Protein AF-X5YU10-F1 (afdb_monomer_lite)

Secondary structure (DSSP, 8-state):
--PEEEE-TTS-EEEE--HHHHHHTT--TT-------------

pLDDT: mean 77.77, std 9.62, range [53.5, 88.0]

Sequence (43 aa):
MNTIIHGLEDGSGVVILPRETLDSLSLQVGDELQIIETTTASS

Radius of gyration: 13.01 Å; chains: 1; bounding box: 28×20×36 Å

Foldseek 3Di:
DDWDWDQDPVRDIDIDDPPVVCVVVVHDPPDDDDDDDDDPPPD

Structure (mmCIF, N/CA/C/O backbone):
data_AF-X5YU10-F1
#
_entry.id   AF-X5YU10-F1
#
loop_
_atom_site.group_PDB
_atom_site.id
_atom_site.type_symbol
_atom_site.label_atom_id
_atom_site.label_alt_id
_atom_site.label_comp_id
_atom_site.label_asym_id
_atom_site.label_entity_id
_atom_site.label_seq_id
_atom_site.pdbx_PDB_ins_code
_atom_site.Cartn_x
_atom_site.Cartn_y
_atom_site.Cartn_z
_atom_site.occupancy
_atom_s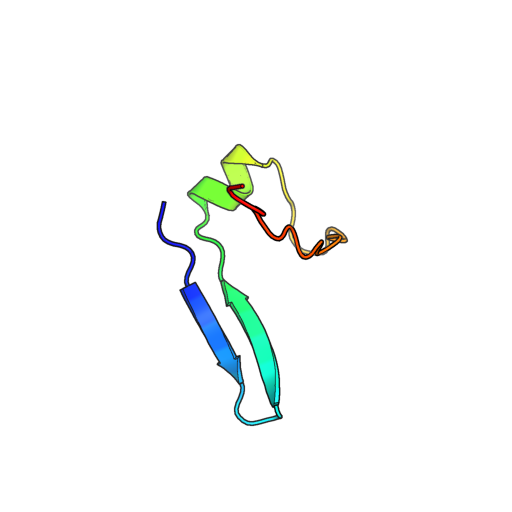ite.B_iso_or_equiv
_atom_site.auth_seq_id
_atom_site.auth_comp_id
_atom_site.auth_asym_id
_atom_site.auth_atom_id
_atom_site.pdbx_PDB_model_num
ATOM 1 N N . MET A 1 1 ? -4.945 -10.845 7.840 1.00 53.50 1 MET A N 1
ATOM 2 C CA . MET A 1 1 ? -4.588 -9.762 6.904 1.00 53.50 1 MET A CA 1
ATOM 3 C C . MET A 1 1 ? -3.357 -10.206 6.130 1.00 53.50 1 MET A C 1
ATOM 5 O O . MET A 1 1 ? -2.311 -10.362 6.743 1.00 53.50 1 MET A O 1
ATOM 9 N N . ASN A 1 2 ? -3.500 -10.546 4.847 1.00 60.19 2 ASN A N 1
ATOM 10 C CA . ASN A 1 2 ? -2.407 -11.076 4.026 1.00 60.19 2 ASN A CA 1
ATOM 11 C C . ASN A 1 2 ? -2.093 -10.073 2.913 1.00 60.19 2 ASN A C 1
ATOM 13 O O . ASN A 1 2 ? -2.824 -9.997 1.928 1.00 60.19 2 ASN A O 1
ATOM 17 N N . THR A 1 3 ? -1.048 -9.273 3.099 1.00 64.31 3 THR A N 1
ATOM 18 C CA . THR A 1 3 ? -0.548 -8.363 2.063 1.00 64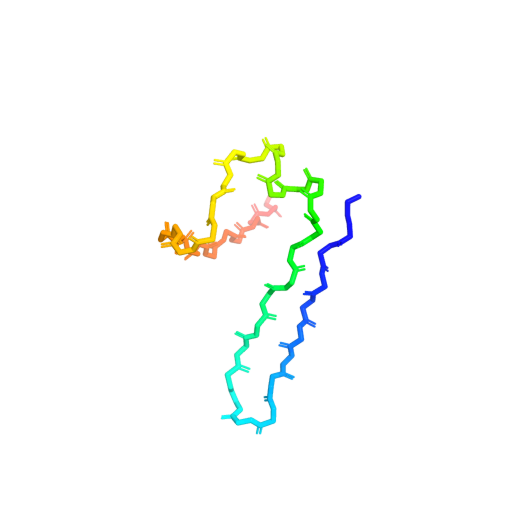.31 3 THR A CA 1
ATOM 19 C C . THR A 1 3 ? 0.413 -9.138 1.176 1.00 64.31 3 THR A C 1
ATOM 21 O O . THR A 1 3 ? 1.315 -9.802 1.685 1.00 64.31 3 THR A O 1
ATOM 24 N N . ILE A 1 4 ? 0.218 -9.078 -0.140 1.00 72.19 4 ILE A N 1
ATOM 25 C CA . ILE A 1 4 ? 1.061 -9.800 -1.092 1.00 72.19 4 ILE A CA 1
ATOM 26 C C . ILE A 1 4 ? 2.037 -8.803 -1.712 1.00 72.19 4 ILE A C 1
ATOM 28 O O . ILE A 1 4 ? 1.630 -7.803 -2.306 1.00 72.19 4 ILE A O 1
ATOM 32 N N . ILE A 1 5 ? 3.329 -9.076 -1.552 1.00 71.12 5 ILE A N 1
ATOM 3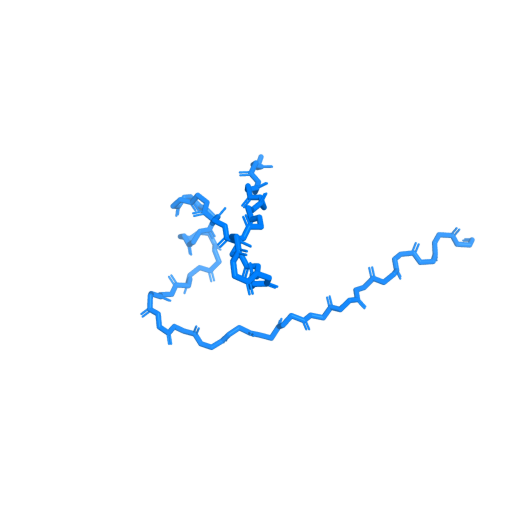3 C CA . ILE A 1 5 ? 4.410 -8.266 -2.114 1.00 71.12 5 ILE A CA 1
ATOM 34 C C . ILE A 1 5 ? 4.918 -9.001 -3.350 1.00 71.12 5 ILE A C 1
ATOM 36 O O . ILE A 1 5 ? 5.399 -10.129 -3.242 1.00 71.12 5 ILE A O 1
ATOM 40 N N . HIS A 1 6 ? 4.802 -8.375 -4.518 1.00 73.56 6 HIS A N 1
ATOM 41 C CA . HIS A 1 6 ? 5.315 -8.915 -5.772 1.00 73.56 6 HIS A CA 1
ATOM 42 C C . HIS A 1 6 ? 6.394 -7.985 -6.327 1.00 73.56 6 HIS A C 1
ATOM 44 O O . HIS A 1 6 ? 6.153 -6.806 -6.575 1.00 73.56 6 HIS A O 1
ATOM 50 N N . GLY A 1 7 ? 7.593 -8.528 -6.541 1.00 67.44 7 GLY A N 1
ATOM 51 C CA . GLY A 1 7 ? 8.602 -7.868 -7.365 1.00 67.44 7 GLY A CA 1
ATOM 52 C C . GLY A 1 7 ? 8.235 -8.025 -8.838 1.00 67.44 7 GLY A C 1
ATOM 53 O O . GLY A 1 7 ? 7.918 -9.134 -9.271 1.00 67.44 7 GLY A O 1
ATOM 54 N N . LEU A 1 8 ? 8.248 -6.932 -9.596 1.00 75.44 8 LEU A N 1
ATOM 55 C CA . LEU A 1 8 ? 8.141 -6.964 -11.050 1.00 75.44 8 LEU A CA 1
ATOM 56 C C . LEU A 1 8 ? 9.515 -7.256 -11.659 1.00 75.44 8 LEU A C 1
ATOM 58 O O . LEU A 1 8 ? 10.552 -6.879 -11.113 1.00 75.44 8 LEU A O 1
ATOM 62 N N . GLU A 1 9 ? 9.515 -7.889 -12.829 1.00 77.06 9 GLU A N 1
ATOM 63 C CA . GLU A 1 9 ? 10.737 -8.279 -13.549 1.00 77.06 9 GLU A CA 1
ATOM 64 C C . GLU A 1 9 ? 11.582 -7.076 -14.010 1.00 77.06 9 GLU A C 1
ATOM 66 O O . GLU A 1 9 ? 12.778 -7.215 -14.241 1.00 77.06 9 GLU A O 1
ATOM 71 N N . ASP A 1 10 ? 10.978 -5.886 -14.072 1.00 78.12 10 ASP A N 1
ATOM 72 C CA . ASP A 1 10 ? 11.638 -4.618 -14.417 1.00 78.12 10 ASP A CA 1
ATOM 73 C C . ASP A 1 10 ? 12.417 -3.992 -13.236 1.00 78.12 10 ASP A C 1
ATOM 75 O O . ASP A 1 10 ? 12.985 -2.911 -13.343 1.00 78.12 10 ASP A O 1
ATOM 79 N N . GLY A 1 11 ? 12.429 -4.646 -12.067 1.00 73.62 11 GLY A N 1
ATOM 80 C CA . GLY A 1 11 ? 13.050 -4.121 -10.843 1.00 73.62 11 GLY A CA 1
ATOM 81 C C . GLY A 1 11 ? 12.160 -3.153 -10.054 1.00 73.62 11 GLY A C 1
ATOM 82 O O . GLY A 1 11 ? 12.550 -2.688 -8.985 1.00 73.62 11 GLY A O 1
ATOM 83 N N . SER A 1 12 ? 10.947 -2.886 -10.541 1.00 77.50 12 SER A N 1
ATOM 84 C CA . SER A 1 12 ? 9.903 -2.172 -9.803 1.00 77.50 12 SER A CA 1
ATOM 85 C C . SER A 1 12 ? 9.173 -3.107 -8.828 1.00 77.50 12 SER A C 1
ATOM 87 O O . SER A 1 12 ? 8.969 -4.285 -9.113 1.00 77.50 12 SER A O 1
ATOM 89 N N . GLY A 1 13 ? 8.778 -2.611 -7.656 1.00 78.12 1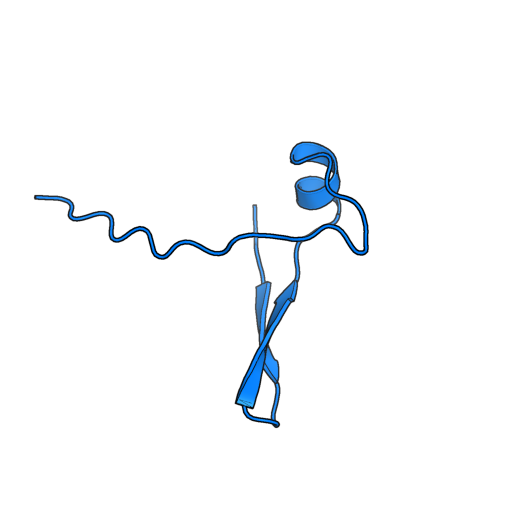3 GLY A N 1
ATOM 90 C CA . GLY A 1 13 ? 8.011 -3.373 -6.667 1.00 78.12 13 GLY A CA 1
ATOM 91 C C . GLY A 1 13 ? 6.541 -2.974 -6.689 1.00 78.12 13 GLY A C 1
ATOM 92 O O . GLY A 1 13 ? 6.229 -1.785 -6.672 1.00 78.12 13 GLY A O 1
ATOM 93 N N . VAL A 1 14 ? 5.630 -3.948 -6.677 1.00 82.06 14 VAL A N 1
ATOM 94 C CA . VAL A 1 14 ? 4.198 -3.694 -6.481 1.00 82.06 14 VAL A CA 1
ATOM 95 C C . VAL A 1 14 ? 3.716 -4.320 -5.182 1.00 82.06 14 VAL A C 1
ATOM 97 O O . VAL A 1 14 ? 4.052 -5.453 -4.831 1.00 82.06 14 VAL A O 1
ATOM 100 N N . VAL A 1 15 ? 2.886 -3.568 -4.467 1.00 79.06 15 VAL A N 1
ATOM 101 C CA . VAL A 1 15 ? 2.202 -4.046 -3.268 1.00 79.06 15 VAL A CA 1
ATOM 102 C C . VAL A 1 15 ? 0.736 -4.230 -3.618 1.00 79.06 15 VAL A C 1
ATOM 104 O O . VAL A 1 15 ? 0.055 -3.277 -3.993 1.00 79.06 15 VAL A O 1
ATOM 107 N N . ILE A 1 16 ? 0.251 -5.465 -3.509 1.00 82.69 16 ILE A N 1
ATOM 108 C CA . ILE A 1 16 ? -1.150 -5.789 -3.759 1.00 82.69 16 ILE A CA 1
ATOM 109 C C . ILE A 1 16 ? -1.855 -5.867 -2.412 1.00 82.69 16 ILE A C 1
ATOM 111 O O . ILE A 1 16 ? -1.603 -6.757 -1.593 1.00 82.69 16 ILE A O 1
ATOM 115 N N . LEU A 1 17 ? -2.749 -4.908 -2.195 1.00 79.75 17 LEU A N 1
ATOM 116 C CA . LEU A 1 17 ? -3.600 -4.847 -1.018 1.00 79.75 17 LEU A CA 1
ATOM 117 C C . LEU A 1 17 ? -4.925 -5.556 -1.323 1.00 79.75 17 LEU A C 1
ATOM 119 O O . LEU A 1 17 ? -5.539 -5.287 -2.361 1.00 79.75 17 LEU A O 1
ATOM 123 N N . PRO A 1 18 ? -5.401 -6.453 -0.445 1.00 83.94 18 PRO A N 1
ATOM 124 C CA . PRO A 1 18 ? -6.727 -7.023 -0.599 1.00 83.94 18 PRO A CA 1
ATOM 125 C C . PRO A 1 18 ? -7.787 -5.931 -0.411 1.00 83.94 18 PRO A C 1
ATOM 127 O O . PRO A 1 18 ? -7.594 -4.962 0.328 1.00 83.94 18 PRO A O 1
ATOM 130 N N . ARG A 1 19 ? -8.936 -6.100 -1.073 1.00 84.25 19 ARG A N 1
ATOM 131 C CA . ARG A 1 19 ? -10.019 -5.103 -1.077 1.00 84.25 19 ARG A CA 1
ATOM 132 C C . ARG A 1 19 ? -10.518 -4.754 0.328 1.00 84.25 19 ARG A C 1
ATOM 134 O O . ARG A 1 19 ? -10.860 -3.606 0.570 1.00 84.25 19 ARG A O 1
ATOM 141 N N . GLU A 1 20 ? -10.518 -5.725 1.239 1.00 86.56 20 GLU A N 1
ATOM 142 C CA . GLU A 1 20 ? -10.865 -5.523 2.653 1.00 86.56 20 GLU A CA 1
ATOM 143 C C . GLU A 1 20 ? -9.952 -4.495 3.343 1.00 86.56 20 GLU A C 1
ATOM 145 O O . GLU A 1 20 ? -10.426 -3.667 4.113 1.00 86.56 20 GLU A O 1
ATOM 150 N N . THR A 1 21 ? -8.651 -4.500 3.032 1.00 84.75 21 THR A N 1
ATOM 151 C CA . THR A 1 21 ? -7.682 -3.552 3.596 1.00 84.75 21 THR A CA 1
ATOM 152 C C . THR A 1 21 ? -7.877 -2.169 2.995 1.00 84.75 21 THR A C 1
ATOM 154 O O . THR A 1 21 ? -7.793 -1.177 3.710 1.00 84.75 21 THR A O 1
ATOM 157 N N . LEU A 1 22 ? -8.159 -2.104 1.691 1.00 86.00 22 LEU A N 1
ATOM 158 C CA . LEU A 1 22 ? -8.447 -0.848 1.005 1.00 86.00 22 LEU A CA 1
ATOM 159 C C . LEU A 1 22 ? -9.681 -0.157 1.615 1.00 86.00 22 LEU A C 1
ATOM 161 O O . LEU A 1 22 ? -9.629 1.030 1.918 1.00 86.00 22 LEU A O 1
ATOM 165 N N . ASP A 1 23 ? -10.749 -0.922 1.858 1.00 87.25 23 ASP A N 1
ATOM 166 C CA . ASP A 1 23 ? -11.978 -0.457 2.514 1.00 87.25 23 ASP A CA 1
ATOM 167 C C . ASP A 1 23 ? -11.726 -0.034 3.971 1.00 87.25 23 ASP A C 1
ATOM 169 O O . ASP A 1 23 ? -12.069 1.078 4.369 1.00 87.25 23 ASP A O 1
ATOM 173 N N . SER A 1 24 ? -11.015 -0.866 4.739 1.00 87.50 24 SER A N 1
ATOM 174 C CA . SER A 1 24 ? -10.693 -0.583 6.141 1.00 87.50 24 SER A CA 1
ATOM 175 C C . SER A 1 24 ? -9.812 0.655 6.327 1.00 87.50 24 SER A C 1
ATOM 177 O O . SER A 1 24 ? -9.895 1.298 7.372 1.00 87.50 24 SER A O 1
ATOM 179 N N . LEU A 1 25 ? -8.956 0.974 5.354 1.00 86.75 25 LEU A N 1
ATOM 180 C CA . LEU A 1 25 ? -8.123 2.179 5.345 1.00 86.75 25 LEU A CA 1
ATOM 181 C C . LEU A 1 25 ? -8.801 3.353 4.620 1.00 86.75 25 LEU A C 1
ATOM 183 O O . LEU A 1 25 ? -8.219 4.431 4.550 1.00 86.75 25 LEU A O 1
ATOM 187 N N . SER A 1 26 ? -10.016 3.154 4.090 1.00 88.00 26 SER A N 1
ATOM 188 C CA . SER A 1 26 ? -10.759 4.137 3.288 1.00 88.00 26 SER A CA 1
ATOM 189 C C . SER A 1 26 ? -9.941 4.718 2.127 1.00 88.00 26 SER A C 1
ATOM 191 O O . SER A 1 26 ? -10.069 5.891 1.786 1.00 88.00 26 SER A O 1
ATOM 193 N N . LEU A 1 27 ? -9.096 3.887 1.516 1.00 86.75 27 LEU A N 1
ATOM 194 C CA . LEU A 1 27 ? -8.232 4.270 0.405 1.00 86.75 27 LEU A CA 1
ATOM 195 C C . LEU A 1 27 ? -8.968 4.126 -0.932 1.00 86.75 27 LEU A C 1
ATOM 197 O O . LEU A 1 27 ? -9.785 3.223 -1.121 1.00 86.75 27 LEU A O 1
ATOM 201 N N . GLN A 1 28 ? -8.653 4.994 -1.892 1.00 86.44 28 GLN A N 1
ATOM 202 C CA . GLN A 1 28 ? -9.193 4.928 -3.251 1.00 86.44 28 GLN A CA 1
ATOM 203 C C . GLN A 1 28 ? -8.089 4.678 -4.282 1.00 86.44 28 GLN A C 1
ATOM 205 O O . GLN A 1 28 ? -6.902 4.876 -4.035 1.00 86.44 28 GLN A O 1
ATOM 210 N N . VAL A 1 29 ? -8.471 4.187 -5.463 1.00 83.31 29 VAL A N 1
ATOM 211 C CA . VAL A 1 29 ? -7.510 4.000 -6.558 1.00 83.31 29 VAL A CA 1
ATOM 212 C C . VAL A 1 29 ? -7.016 5.369 -7.019 1.00 83.31 29 VAL A C 1
ATOM 214 O O . VAL A 1 29 ? -7.824 6.214 -7.398 1.00 83.31 29 VAL A O 1
ATOM 217 N N . GLY A 1 30 ? -5.695 5.556 -7.018 1.00 84.88 30 GLY A N 1
ATOM 218 C CA . GLY A 1 30 ? -5.054 6.825 -7.369 1.00 84.88 30 GLY A CA 1
ATOM 219 C C . GLY A 1 30 ? -4.744 7.727 -6.173 1.00 84.88 30 GLY A C 1
ATOM 220 O O . GLY A 1 30 ? -4.195 8.804 -6.382 1.00 84.88 30 GLY A O 1
ATOM 221 N N . ASP A 1 31 ? -5.062 7.294 -4.951 1.00 87.19 31 ASP A N 1
ATOM 222 C CA . ASP A 1 31 ? -4.637 7.984 -3.733 1.00 87.19 31 ASP A CA 1
ATOM 223 C C . ASP A 1 31 ? -3.107 7.918 -3.580 1.00 87.19 31 ASP A C 1
ATOM 225 O O . ASP A 1 31 ? -2.481 6.896 -3.890 1.00 87.19 31 ASP A O 1
ATOM 229 N N . GLU A 1 32 ? -2.496 9.013 -3.129 1.00 87.25 32 GLU A N 1
ATOM 230 C CA . GLU A 1 32 ? -1.052 9.071 -2.909 1.00 87.25 32 GLU A CA 1
ATOM 231 C C . GLU A 1 32 ? -0.714 8.492 -1.534 1.00 87.25 32 GLU A C 1
ATOM 233 O O . GLU A 1 32 ? -1.221 8.934 -0.505 1.00 87.25 32 GLU A O 1
ATOM 238 N N . LEU A 1 33 ? 0.177 7.502 -1.511 1.00 83.81 33 LEU A N 1
ATOM 239 C CA . LEU A 1 33 ? 0.584 6.824 -0.287 1.00 83.81 33 LEU A CA 1
ATOM 240 C C . LEU A 1 33 ? 2.036 7.148 0.043 1.00 83.81 33 LEU A C 1
ATOM 242 O O . LEU A 1 33 ? 2.930 6.974 -0.785 1.00 83.81 33 LEU A O 1
ATOM 246 N N . GLN A 1 34 ? 2.282 7.546 1.290 1.00 83.31 34 GLN A N 1
ATOM 247 C CA . GLN A 1 34 ? 3.635 7.656 1.815 1.00 83.31 34 GLN A CA 1
ATOM 248 C C . GLN A 1 34 ? 4.062 6.321 2.430 1.00 83.31 34 GLN A C 1
ATOM 250 O O . GLN A 1 34 ? 3.478 5.851 3.406 1.00 83.31 34 GLN A O 1
ATOM 255 N N . ILE A 1 35 ? 5.111 5.723 1.872 1.00 82.19 35 ILE A N 1
ATOM 256 C CA . ILE A 1 35 ? 5.751 4.538 2.444 1.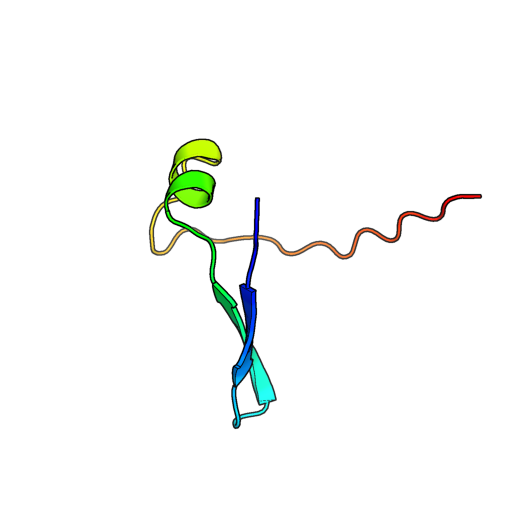00 82.19 35 ILE A CA 1
ATOM 257 C C . ILE A 1 35 ? 6.844 5.017 3.398 1.00 82.19 35 ILE A C 1
ATOM 259 O O . ILE A 1 35 ? 7.791 5.681 2.977 1.00 82.19 35 ILE A O 1
ATOM 263 N N . ILE A 1 36 ? 6.711 4.675 4.678 1.00 84.69 36 ILE A N 1
ATOM 264 C CA . ILE A 1 36 ? 7.748 4.900 5.686 1.00 84.69 36 ILE A CA 1
ATOM 265 C C . ILE A 1 36 ? 8.357 3.565 6.107 1.00 84.69 36 ILE A C 1
ATOM 267 O O . ILE A 1 36 ? 7.644 2.615 6.430 1.00 84.69 36 ILE A O 1
ATOM 271 N N . GLU A 1 37 ? 9.686 3.487 6.114 1.00 82.19 37 GLU A N 1
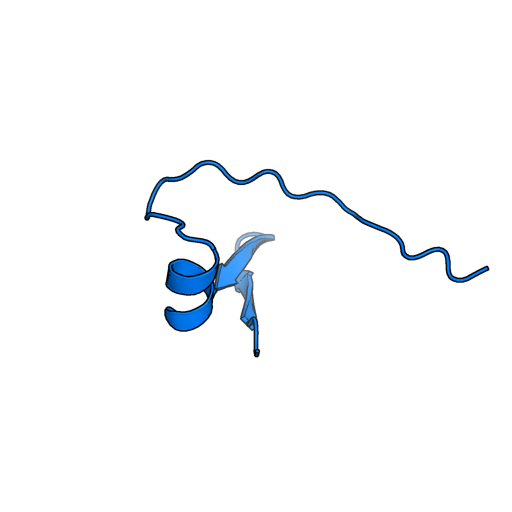ATOM 272 C CA . GLU A 1 37 ? 10.388 2.353 6.708 1.00 82.19 37 GLU A CA 1
ATOM 273 C C . GLU A 1 37 ? 10.386 2.535 8.227 1.00 82.19 37 GLU A C 1
ATOM 275 O O . GLU A 1 37 ? 11.101 3.379 8.771 1.00 82.19 37 GLU A O 1
ATOM 280 N N . THR A 1 38 ? 9.547 1.772 8.926 1.00 81.00 38 THR A N 1
ATOM 281 C CA . THR A 1 38 ? 9.587 1.724 10.387 1.00 81.00 38 THR A CA 1
ATOM 282 C C . THR A 1 38 ? 10.403 0.505 10.795 1.00 81.00 38 THR A C 1
ATOM 284 O O . THR A 1 38 ? 9.945 -0.635 10.783 1.00 81.00 38 THR A O 1
ATOM 287 N N . THR A 1 39 ? 11.667 0.730 11.146 1.00 73.31 39 THR A N 1
ATOM 288 C CA . THR A 1 39 ? 12.396 -0.283 11.905 1.00 73.31 39 THR A CA 1
ATOM 289 C C . THR A 1 39 ? 11.778 -0.325 13.297 1.00 73.31 39 THR A C 1
ATOM 291 O O . THR A 1 39 ? 11.861 0.636 14.065 1.00 73.31 39 THR A O 1
ATOM 294 N N . THR A 1 40 ? 11.106 -1.422 13.645 1.00 61.84 40 THR A N 1
ATOM 295 C CA . THR A 1 40 ? 10.895 -1.727 15.057 1.00 61.84 40 THR A CA 1
ATOM 296 C C . THR A 1 40 ? 12.259 -2.118 15.606 1.00 61.84 40 THR A C 1
ATOM 298 O O . THR A 1 40 ? 12.612 -3.298 15.640 1.00 61.84 40 THR A O 1
ATOM 301 N N . ALA A 1 41 ? 13.046 -1.124 16.016 1.00 59.94 41 ALA A N 1
ATOM 302 C CA . ALA A 1 41 ? 14.126 -1.334 16.960 1.00 59.94 41 ALA A CA 1
ATOM 303 C C . ALA A 1 41 ? 13.472 -1.809 18.265 1.00 59.94 41 ALA A C 1
ATOM 305 O O . ALA A 1 41 ? 13.167 -1.022 19.156 1.00 59.94 41 ALA A O 1
ATOM 306 N N . SER A 1 42 ? 13.170 -3.105 18.328 1.00 59.53 42 SER A N 1
ATOM 307 C CA . SER A 1 42 ? 12.864 -3.800 19.567 1.00 59.53 42 SER A CA 1
ATOM 308 C C . SER A 1 42 ? 14.178 -3.887 20.330 1.00 59.53 42 SER A C 1
ATOM 310 O O . SER A 1 42 ? 14.907 -4.870 20.200 1.00 59.53 42 SER A O 1
ATOM 312 N N . SER A 1 43 ? 14.511 -2.808 21.036 1.00 55.91 43 SER A N 1
ATOM 313 C CA . SER A 1 43 ? 15.554 -2.803 22.056 1.00 55.91 43 SER A CA 1
ATOM 314 C C . SER A 1 43 ? 14.963 -3.061 23.431 1.00 55.91 43 SER A C 1
ATOM 316 O O . SER A 1 43 ? 13.770 -2.746 23.638 1.00 55.91 43 SER A O 1
#